Protein AF-A0A0K1ZUK3-F1 (afdb_monomer)

Nearest PDB structures (foldseek):
  7au7-assembly1_A  TM=9.381E-01  e=3.604E-14  Medicago truncatula
  7bax-assembly1_A  TM=9.437E-01  e=1.751E-12  Lotus japonicus
  5ls2-assembly1_A  TM=8.627E-01  e=2.096E-05  Lotus japonicus
  4ebz-assembly1_A  TM=8.036E-01  e=6.593E-05  Arabidopsis thaliana
  5jce-assembly1_A  TM=4.874E-01  e=1.415E-04  Oryza sativa Japonica Group

Foldseek 3Di:
DDLVVQCVQLVNPDSPDDDDPPDDIDDDDDWDDDPPATWDWDKDFDAFQDALCCCCCPVVVNQAHSVVQCVQDPPADRGGGDGRDIGIDIGGADADDPVCVVVVNGGDDDDDDDPPDDPVVVCVVVVHD

Radius of gyration: 16.6 Å; Cα contacts (8 Å, |Δi|>4): 175; chains: 1; bounding box: 41×36×40 Å

Structure (mmCIF, N/CA/C/O backbone):
data_AF-A0A0K1ZUK3-F1
#
_entry.id   AF-A0A0K1ZUK3-F1
#
loop_
_atom_site.group_PDB
_atom_site.id
_atom_site.type_symbol
_atom_site.label_atom_id
_atom_site.label_alt_id
_atom_site.label_comp_id
_atom_site.label_asym_id
_atom_site.label_entity_id
_atom_site.label_seq_id
_atom_site.pdbx_PDB_ins_code
_atom_site.Cartn_x
_atom_site.Cartn_y
_atom_site.Cartn_z
_atom_site.occupancy
_atom_site.B_iso_or_equiv
_atom_site.auth_seq_id
_atom_site.auth_comp_id
_atom_site.auth_asym_id
_atom_site.auth_atom_id
_atom_site.pdbx_PDB_model_num
ATOM 1 N N . ILE A 1 1 ? 9.061 0.724 8.390 1.00 86.25 1 ILE A N 1
ATOM 2 C CA . ILE A 1 1 ? 7.891 0.038 8.997 1.00 86.25 1 ILE A CA 1
ATOM 3 C 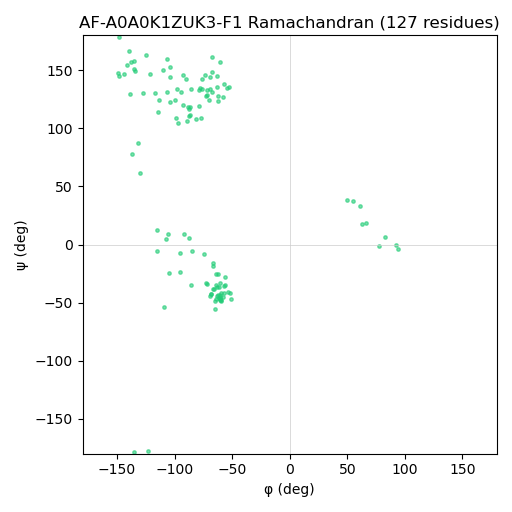C . ILE A 1 1 ? 8.443 -1.128 9.805 1.00 86.25 1 ILE A C 1
ATOM 5 O O . ILE A 1 1 ? 9.323 -1.797 9.281 1.00 86.25 1 ILE A O 1
ATOM 9 N N . SER A 1 2 ? 8.019 -1.334 11.056 1.00 92.06 2 SER A N 1
ATOM 10 C CA . SER A 1 2 ? 8.534 -2.436 11.892 1.00 92.06 2 SER A CA 1
ATOM 11 C C . SER A 1 2 ? 7.483 -3.528 12.129 1.00 92.06 2 SER A C 1
ATOM 13 O O . SER A 1 2 ? 6.296 -3.193 12.216 1.00 92.06 2 SER A O 1
ATOM 15 N N . PRO A 1 3 ? 7.882 -4.801 12.306 1.00 92.75 3 PRO A N 1
ATOM 16 C CA . PRO A 1 3 ? 6.969 -5.882 12.691 1.00 92.75 3 PRO A CA 1
ATOM 17 C C . PRO A 1 3 ? 6.125 -5.536 13.927 1.00 92.75 3 PRO A C 1
ATOM 19 O O . PRO A 1 3 ? 4.899 -5.620 13.871 1.00 92.75 3 PRO A O 1
ATOM 22 N N . LEU A 1 4 ? 6.742 -4.998 14.986 1.00 94.00 4 LEU A N 1
ATOM 23 C CA . LEU A 1 4 ? 6.038 -4.496 16.170 1.00 94.00 4 LEU A CA 1
ATOM 24 C C . LEU A 1 4 ? 4.938 -3.464 15.859 1.00 94.00 4 LEU A C 1
ATOM 26 O O . LEU A 1 4 ? 3.869 -3.498 16.471 1.00 94.00 4 LEU A O 1
ATOM 30 N N . SER A 1 5 ? 5.174 -2.533 14.927 1.00 94.81 5 SER A N 1
ATOM 31 C CA . SER A 1 5 ? 4.162 -1.534 14.544 1.00 94.81 5 SER A CA 1
ATOM 32 C C . SER A 1 5 ? 2.954 -2.165 13.848 1.00 94.81 5 SER A C 1
ATOM 34 O O . SER A 1 5 ? 1.822 -1.774 14.130 1.00 94.81 5 SER A O 1
ATOM 36 N N . ILE A 1 6 ? 3.185 -3.178 13.006 1.00 95.44 6 ILE A N 1
ATOM 37 C CA . ILE A 1 6 ? 2.131 -3.932 12.316 1.00 95.44 6 ILE A CA 1
ATOM 38 C C . ILE A 1 6 ? 1.348 -4.769 13.328 1.00 95.44 6 ILE A C 1
ATOM 40 O O . ILE A 1 6 ? 0.118 -4.757 13.308 1.00 95.44 6 ILE A O 1
ATOM 44 N N . ALA A 1 7 ? 2.043 -5.442 14.250 1.00 95.12 7 ALA A N 1
ATOM 45 C CA . ALA A 1 7 ? 1.414 -6.250 15.287 1.00 95.12 7 ALA A CA 1
ATOM 46 C C . ALA A 1 7 ? 0.483 -5.403 16.166 1.00 95.12 7 ALA A C 1
ATOM 48 O O . ALA A 1 7 ? -0.687 -5.741 16.330 1.00 95.12 7 ALA A O 1
ATOM 49 N N . ARG A 1 8 ? 0.957 -4.243 16.643 1.00 94.19 8 ARG A N 1
ATOM 50 C CA . ARG A 1 8 ? 0.138 -3.303 17.425 1.00 94.19 8 ARG A CA 1
ATOM 51 C C . ARG A 1 8 ? -1.079 -2.803 16.649 1.00 94.19 8 ARG A C 1
ATOM 53 O O . ARG A 1 8 ? -2.178 -2.816 17.190 1.00 94.19 8 ARG A O 1
ATOM 60 N N . ALA A 1 9 ? -0.892 -2.379 15.398 1.00 94.38 9 ALA A N 1
ATOM 61 C CA . ALA A 1 9 ? -1.988 -1.883 14.566 1.00 94.38 9 ALA A CA 1
ATOM 62 C C . ALA A 1 9 ? -3.025 -2.976 14.261 1.00 94.38 9 ALA A C 1
ATOM 64 O O . ALA A 1 9 ? -4.216 -2.693 14.219 1.00 94.38 9 ALA A O 1
ATOM 65 N N . SER A 1 10 ? -2.583 -4.224 14.102 1.00 94.62 10 SER A N 1
ATOM 66 C CA . SER A 1 10 ? -3.429 -5.376 13.763 1.00 94.62 10 SER A CA 1
ATOM 67 C C . SER A 1 10 ? -3.964 -6.129 14.988 1.00 94.62 10 SER A C 1
ATOM 69 O O . SER A 1 10 ? -4.525 -7.210 14.836 1.00 94.62 10 SER A O 1
ATOM 71 N N . ASN A 1 11 ? -3.777 -5.594 16.201 1.00 92.56 11 ASN A N 1
ATOM 72 C CA . ASN A 1 11 ? -4.156 -6.237 17.466 1.00 92.56 11 ASN A CA 1
ATOM 73 C C . ASN A 1 11 ? -3.561 -7.656 17.656 1.00 92.56 11 ASN A C 1
ATOM 75 O O . ASN A 1 11 ? -4.202 -8.562 18.190 1.00 92.56 11 ASN A O 1
ATOM 79 N N . ILE A 1 12 ? -2.318 -7.855 17.214 1.00 94.75 12 ILE A N 1
ATOM 80 C CA . ILE A 1 12 ? -1.545 -9.091 17.381 1.00 94.75 12 ILE A CA 1
ATOM 81 C C . ILE A 1 12 ? -0.673 -8.961 18.636 1.00 94.75 12 ILE A C 1
ATOM 83 O O . ILE A 1 12 ? 0.038 -7.974 18.817 1.00 94.75 12 ILE A O 1
ATOM 87 N N . LYS A 1 13 ? -0.714 -9.979 19.507 1.00 90.81 13 LYS A N 1
ATOM 88 C CA . LYS A 1 13 ? -0.098 -9.941 20.848 1.00 90.81 13 LYS A CA 1
ATOM 89 C C . LYS A 1 13 ? 1.428 -9.795 20.840 1.00 90.81 13 LYS A C 1
ATOM 91 O O . LYS A 1 13 ? 1.975 -9.152 21.728 1.00 90.81 13 LYS A O 1
ATOM 96 N N . SER A 1 14 ? 2.100 -10.424 19.880 1.00 90.69 14 SER A N 1
ATOM 97 C CA . SER A 1 14 ? 3.562 -10.434 19.754 1.00 90.69 14 SER A CA 1
ATOM 98 C C . SER A 1 14 ? 3.965 -10.396 18.283 1.00 90.69 14 SER A C 1
ATOM 100 O O . SER A 1 14 ? 3.281 -10.992 17.450 1.00 90.69 14 SER A O 1
ATOM 102 N N . GLU A 1 15 ? 5.088 -9.754 17.964 1.00 88.50 15 GLU A N 1
ATOM 103 C CA . GLU A 1 15 ? 5.664 -9.754 16.611 1.00 88.50 15 GLU A CA 1
ATOM 104 C C . GLU A 1 15 ? 6.173 -11.134 16.160 1.00 88.50 15 GLU A C 1
ATOM 106 O O . GLU A 1 15 ? 6.328 -11.368 14.966 1.00 88.50 15 GLU A O 1
ATOM 111 N N . GLU A 1 16 ? 6.349 -12.069 17.097 1.00 90.19 16 GLU A N 1
ATOM 112 C CA . GLU A 1 16 ? 6.707 -13.469 16.827 1.00 90.19 16 GLU A CA 1
ATOM 113 C C . GLU A 1 16 ? 5.488 -14.352 16.516 1.00 90.19 16 GLU A C 1
ATOM 115 O O . GLU A 1 16 ? 5.623 -15.536 16.193 1.00 90.19 16 GLU A O 1
ATOM 120 N N . THR A 1 17 ? 4.273 -13.805 16.636 1.00 92.81 17 THR A N 1
ATOM 121 C CA . THR A 1 17 ? 3.049 -14.560 16.355 1.00 92.81 17 THR A CA 1
ATOM 122 C C . THR A 1 17 ? 3.046 -14.982 14.891 1.00 92.81 17 THR A C 1
ATOM 124 O O . THR A 1 17 ? 3.104 -14.144 13.991 1.00 92.81 17 THR A O 1
ATOM 127 N N . LYS A 1 18 ? 2.931 -16.289 14.643 1.00 92.75 18 LYS A N 1
ATOM 128 C CA . LYS A 1 18 ? 2.832 -16.816 13.282 1.00 92.75 18 LYS A CA 1
ATOM 129 C C . LYS A 1 18 ? 1.574 -16.289 12.604 1.00 92.75 18 LYS A C 1
ATOM 131 O O . LYS A 1 18 ? 0.471 -16.403 13.136 1.00 92.75 18 LYS A O 1
ATOM 136 N N . LEU A 1 19 ? 1.772 -15.730 11.418 1.00 93.69 19 LEU A N 1
ATOM 137 C CA . LEU A 1 19 ? 0.705 -15.186 10.599 1.00 93.69 19 LEU A CA 1
ATOM 138 C C . LEU A 1 19 ? -0.083 -16.312 9.917 1.00 93.69 19 LEU A C 1
ATOM 140 O O . LEU A 1 19 ? 0.500 -17.309 9.488 1.00 93.69 19 LEU A O 1
ATOM 144 N N . ILE A 1 20 ? -1.400 -16.144 9.809 1.00 94.00 20 ILE A N 1
ATOM 145 C CA . ILE A 1 20 ? -2.291 -17.087 9.124 1.00 94.00 20 ILE A CA 1
ATOM 146 C C . ILE A 1 20 ? -2.560 -16.565 7.703 1.00 94.00 20 ILE A C 1
ATOM 148 O O . ILE A 1 20 ? -2.869 -15.379 7.556 1.00 94.00 20 ILE A O 1
ATOM 152 N N . PRO A 1 21 ? -2.472 -17.403 6.652 1.00 92.25 21 PRO A N 1
ATOM 153 C CA . PRO A 1 21 ? -2.812 -16.987 5.293 1.00 92.25 21 PRO A CA 1
ATOM 154 C C . PRO A 1 21 ? -4.214 -16.368 5.202 1.00 92.25 21 PRO A C 1
ATOM 156 O O . PRO A 1 21 ? -5.168 -16.888 5.777 1.00 92.25 21 PRO A O 1
ATOM 159 N N . GLY A 1 22 ? -4.332 -15.253 4.478 1.00 87.75 22 GLY A N 1
ATOM 160 C 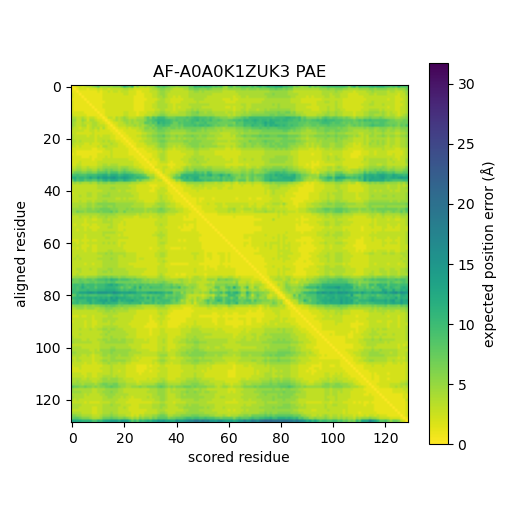CA . GLY A 1 22 ? -5.598 -14.535 4.285 1.00 87.75 22 GLY A CA 1
ATOM 161 C C . GLY A 1 22 ? -6.052 -13.672 5.468 1.00 87.75 22 GLY A C 1
ATOM 162 O O . GLY A 1 22 ? -7.078 -12.999 5.362 1.00 87.75 22 GLY A O 1
ATOM 163 N N . GLN A 1 23 ? -5.316 -13.646 6.586 1.00 90.81 23 GLN A N 1
ATOM 164 C CA . GLN A 1 23 ? -5.623 -12.706 7.662 1.00 90.81 23 GLN A CA 1
ATOM 165 C C . GLN A 1 23 ? -5.301 -11.267 7.237 1.00 90.81 23 GLN A C 1
ATOM 167 O O . GLN A 1 23 ? -4.301 -11.005 6.568 1.00 90.81 23 GLN A O 1
ATOM 172 N N . VAL A 1 24 ? -6.118 -10.315 7.680 1.00 90.06 24 VAL A N 1
ATOM 173 C CA . VAL A 1 24 ? -5.878 -8.894 7.410 1.00 90.06 24 VAL A CA 1
ATOM 174 C C . VAL A 1 24 ? -4.806 -8.352 8.344 1.00 90.06 24 VAL A C 1
ATOM 176 O O . VAL A 1 24 ? -4.886 -8.534 9.557 1.00 90.06 24 VAL A O 1
ATOM 179 N N . LEU A 1 25 ? -3.848 -7.625 7.772 1.00 94.12 25 LEU A N 1
ATOM 180 C CA . LEU A 1 25 ? -2.841 -6.876 8.511 1.00 94.12 25 LEU A CA 1
ATOM 181 C C . LEU A 1 25 ? -2.988 -5.385 8.236 1.00 94.12 25 LEU A C 1
ATOM 183 O O . LEU A 1 25 ? -3.042 -4.945 7.089 1.00 94.12 25 LEU A O 1
ATOM 187 N N . LEU A 1 26 ? -3.023 -4.599 9.306 1.00 95.19 26 LEU A N 1
ATOM 188 C CA . LEU A 1 26 ? -2.948 -3.151 9.235 1.00 95.19 26 LEU A CA 1
ATOM 189 C C . LEU A 1 26 ? -1.478 -2.741 9.258 1.00 95.19 26 LEU A C 1
ATOM 191 O O . LEU A 1 26 ? -0.788 -2.879 10.267 1.00 95.19 26 LEU A O 1
ATOM 195 N N . VAL A 1 27 ? -1.005 -2.232 8.123 1.00 95.56 27 VAL A N 1
ATOM 196 C CA . VAL A 1 27 ? 0.361 -1.736 7.962 1.00 95.56 27 VAL A CA 1
ATOM 197 C C . VAL A 1 27 ? 0.354 -0.216 8.149 1.00 95.56 27 VAL A C 1
ATOM 199 O O . VAL A 1 27 ? -0.105 0.504 7.261 1.00 95.56 27 VAL A O 1
ATOM 202 N N . PRO A 1 28 ? 0.824 0.309 9.296 1.00 95.56 28 PRO A N 1
ATOM 203 C CA . PRO A 1 28 ? 0.800 1.743 9.543 1.00 95.56 28 PRO A CA 1
ATOM 204 C C . PRO A 1 28 ? 1.834 2.459 8.671 1.00 95.56 28 PRO A C 1
ATOM 206 O O . PRO A 1 28 ? 3.019 2.116 8.667 1.00 95.56 28 PRO A O 1
ATOM 209 N N . VAL A 1 29 ? 1.381 3.494 7.965 1.00 95.06 29 VAL A N 1
ATOM 210 C CA . VAL A 1 29 ? 2.212 4.332 7.096 1.00 95.06 29 VAL A CA 1
ATOM 211 C C . VAL A 1 29 ? 1.910 5.811 7.310 1.00 95.06 29 VAL A C 1
ATOM 213 O O . VAL A 1 29 ? 0.788 6.192 7.647 1.00 95.06 29 VAL A O 1
ATOM 216 N N . THR A 1 30 ? 2.910 6.660 7.084 1.00 94.19 30 THR A N 1
ATOM 217 C CA . THR A 1 30 ? 2.737 8.117 7.101 1.00 94.19 30 THR A CA 1
ATOM 218 C C . THR A 1 30 ? 2.360 8.587 5.704 1.00 94.19 30 THR A C 1
ATOM 220 O O . THR A 1 30 ? 3.205 8.615 4.813 1.00 94.19 30 THR A O 1
ATOM 223 N N . CYS A 1 31 ? 1.091 8.949 5.511 1.00 95.75 31 CYS A N 1
ATOM 224 C CA . CYS A 1 31 ? 0.589 9.412 4.220 1.00 95.75 31 CYS A CA 1
ATOM 225 C C . CYS A 1 31 ? 1.144 10.795 3.854 1.00 95.75 31 CYS A C 1
ATOM 227 O O . CYS A 1 31 ? 0.972 11.755 4.606 1.00 95.75 31 CYS A O 1
ATOM 229 N N . GLY A 1 32 ? 1.775 10.905 2.683 1.00 94.12 32 GLY A N 1
ATOM 230 C CA . GLY A 1 32 ? 2.144 12.187 2.095 1.00 94.12 32 GLY A CA 1
ATOM 231 C C . GLY A 1 32 ? 0.937 12.797 1.390 1.00 94.12 32 GLY A C 1
ATOM 232 O O . GLY A 1 32 ? 0.531 12.312 0.335 1.00 94.12 32 GLY A O 1
ATOM 233 N N . CYS A 1 33 ? 0.363 13.852 1.969 1.00 92.38 33 CYS A N 1
ATOM 234 C CA . CYS A 1 33 ? -0.808 14.535 1.420 1.00 92.38 33 CYS A CA 1
ATOM 235 C C . CYS A 1 33 ? -0.459 15.954 0.994 1.00 92.38 33 CYS A C 1
ATOM 237 O O . CYS A 1 33 ? -0.175 16.821 1.820 1.00 92.38 33 CYS A O 1
ATOM 239 N N . THR A 1 34 ? -0.535 16.201 -0.306 1.00 89.19 34 THR A N 1
ATOM 240 C CA . THR A 1 34 ? -0.444 17.539 -0.894 1.00 89.19 34 THR A CA 1
ATOM 241 C C . THR A 1 34 ? -1.698 17.821 -1.717 1.00 89.19 34 THR A C 1
ATOM 243 O O . THR A 1 34 ? -2.612 17.000 -1.785 1.00 89.19 34 THR A O 1
ATOM 246 N N . ARG A 1 35 ? -1.770 18.991 -2.367 1.00 83.56 35 ARG A N 1
ATOM 247 C CA . ARG A 1 35 ? -2.910 19.330 -3.237 1.00 83.56 35 ARG A CA 1
ATOM 248 C C . ARG A 1 35 ? -3.146 18.306 -4.351 1.00 83.56 35 ARG A C 1
ATOM 250 O O . ARG A 1 35 ? -4.298 18.070 -4.694 1.00 83.56 35 ARG A O 1
ATOM 257 N N . ASN A 1 36 ? -2.082 17.707 -4.889 1.00 83.06 36 ASN A N 1
ATOM 258 C CA . ASN A 1 36 ? -2.153 16.925 -6.127 1.00 83.06 36 ASN A CA 1
ATOM 259 C C . ASN A 1 36 ? -1.848 15.434 -5.931 1.00 83.06 36 ASN A C 1
ATOM 261 O O . ASN A 1 36 ? -1.959 14.664 -6.881 1.00 83.06 36 ASN A O 1
ATOM 265 N N . HIS A 1 37 ? -1.444 15.008 -4.732 1.00 86.31 37 HIS A N 1
ATOM 266 C CA . HIS A 1 37 ? -1.160 13.603 -4.458 1.00 86.31 37 HIS A CA 1
ATOM 267 C C . HIS A 1 37 ? -1.466 13.227 -3.008 1.00 86.31 37 HIS A C 1
ATOM 269 O O . HIS A 1 37 ? -1.244 14.016 -2.092 1.00 86.31 37 HIS A O 1
ATOM 275 N N . ASN A 1 38 ? -1.943 11.996 -2.821 1.00 94.50 38 ASN A N 1
ATOM 276 C CA . ASN A 1 38 ? -2.080 11.351 -1.518 1.00 94.50 38 ASN A CA 1
ATOM 277 C C . ASN A 1 38 ? -1.486 9.944 -1.628 1.00 94.50 38 ASN A C 1
ATOM 279 O O . ASN A 1 38 ? -2.163 8.999 -2.039 1.00 94.50 38 ASN A O 1
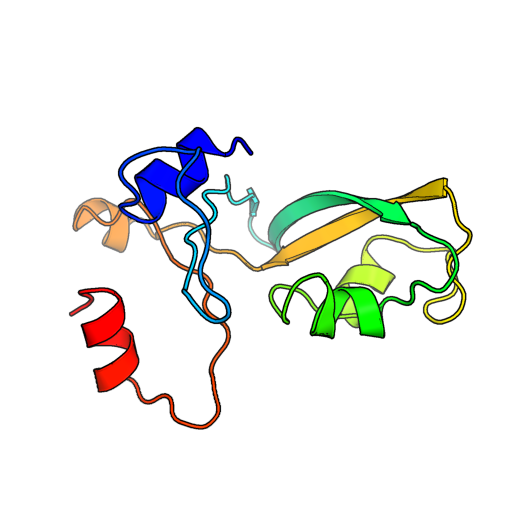ATOM 283 N N . LEU A 1 39 ? -0.180 9.848 -1.390 1.00 95.94 39 LEU A N 1
ATOM 284 C CA . LEU A 1 39 ? 0.610 8.647 -1.653 1.00 95.94 39 LEU A CA 1
ATOM 285 C C . LEU A 1 39 ? 1.644 8.438 -0.544 1.00 95.94 39 LEU A C 1
ATOM 287 O O . LEU A 1 39 ? 2.093 9.391 0.095 1.00 95.94 39 LEU A O 1
ATOM 291 N N . VAL A 1 40 ? 2.054 7.189 -0.355 1.00 95.81 40 VAL A N 1
ATOM 292 C CA . VAL A 1 40 ? 3.273 6.830 0.376 1.00 95.81 40 VAL A CA 1
ATOM 293 C C . VAL A 1 40 ? 4.250 6.218 -0.605 1.00 95.81 40 VAL A C 1
ATOM 295 O O . VAL A 1 40 ? 3.921 5.238 -1.264 1.00 95.81 40 VAL A O 1
ATOM 298 N N . ASN A 1 41 ? 5.453 6.774 -0.677 1.00 95.62 41 ASN A N 1
ATOM 299 C CA . ASN A 1 41 ? 6.512 6.230 -1.514 1.00 95.62 41 ASN A CA 1
ATOM 300 C C . ASN A 1 41 ? 7.296 5.184 -0.719 1.00 95.62 41 ASN A C 1
ATOM 302 O O . ASN A 1 41 ? 7.892 5.502 0.310 1.00 95.62 41 ASN A O 1
ATOM 306 N N . ILE A 1 42 ? 7.286 3.945 -1.202 1.00 95.00 42 ILE A N 1
ATOM 307 C CA . ILE A 1 42 ? 8.058 2.830 -0.653 1.00 95.00 42 ILE A CA 1
ATOM 308 C C . ILE A 1 42 ? 9.208 2.532 -1.613 1.00 95.00 42 ILE A C 1
ATOM 310 O O . ILE A 1 42 ? 8.984 2.423 -2.813 1.00 95.00 42 ILE A O 1
ATOM 314 N N . SER A 1 43 ? 10.431 2.411 -1.099 1.00 95.12 43 SER A N 1
ATOM 315 C CA . SER A 1 43 ? 11.565 1.946 -1.905 1.00 95.12 43 SER A CA 1
ATOM 316 C C . SER A 1 43 ? 11.493 0.431 -2.056 1.00 95.12 43 SER A C 1
ATOM 318 O O . SER A 1 43 ? 11.254 -0.268 -1.068 1.00 95.12 43 SER A O 1
ATOM 320 N N . TYR A 1 44 ? 11.709 -0.066 -3.268 1.00 95.62 44 TYR A N 1
ATOM 321 C CA . TYR A 1 44 ? 11.731 -1.491 -3.573 1.00 95.62 44 TYR A CA 1
ATOM 322 C C . TYR A 1 44 ? 12.870 -1.799 -4.537 1.00 95.62 44 TYR A C 1
ATOM 324 O O . TYR A 1 44 ? 12.970 -1.156 -5.579 1.00 95.62 44 TYR A O 1
ATOM 332 N N . ASP A 1 45 ? 13.691 -2.791 -4.211 1.00 95.00 45 ASP A N 1
ATOM 333 C CA . ASP A 1 45 ? 14.740 -3.267 -5.109 1.00 95.00 45 ASP A CA 1
ATOM 334 C C . ASP A 1 45 ? 14.160 -4.340 -6.026 1.00 95.00 45 ASP A C 1
ATOM 336 O O . ASP A 1 45 ? 13.720 -5.396 -5.559 1.00 95.00 45 ASP A O 1
ATOM 340 N N . ILE A 1 46 ? 14.145 -4.051 -7.329 1.00 93.12 46 ILE A N 1
ATOM 341 C CA . ILE A 1 46 ? 13.624 -4.958 -8.348 1.00 93.12 46 ILE A CA 1
ATOM 342 C C . ILE A 1 46 ? 14.351 -6.301 -8.282 1.00 93.12 46 ILE A C 1
ATOM 344 O O . ILE A 1 46 ? 15.579 -6.370 -8.202 1.00 93.12 46 ILE A O 1
ATOM 348 N N . LYS A 1 47 ? 13.590 -7.384 -8.407 1.00 92.31 47 LYS A N 1
ATOM 349 C CA . LYS A 1 47 ? 14.103 -8.739 -8.580 1.00 92.31 47 LYS A CA 1
ATOM 350 C C . LYS A 1 47 ? 13.958 -9.177 -10.030 1.00 92.31 47 LYS A C 1
ATOM 352 O O . LYS A 1 47 ? 13.074 -8.735 -10.763 1.00 92.31 47 LYS A O 1
ATOM 357 N N . PHE A 1 48 ? 14.834 -10.083 -10.451 1.00 89.81 48 PHE A N 1
ATOM 358 C CA . PHE A 1 48 ? 14.745 -10.662 -11.785 1.00 89.81 48 PHE A CA 1
ATOM 359 C C . PHE A 1 48 ? 13.378 -11.334 -11.992 1.00 89.81 48 PHE A C 1
ATOM 361 O O . PHE A 1 48 ? 12.973 -12.177 -11.193 1.00 89.81 48 PHE A O 1
ATOM 368 N N . GLY A 1 49 ? 12.683 -10.959 -13.069 1.00 88.06 49 GLY A N 1
ATOM 369 C CA . GLY A 1 49 ? 11.338 -11.447 -13.386 1.00 88.06 49 GLY A CA 1
ATOM 370 C C . GLY A 1 49 ? 10.191 -10.563 -12.885 1.00 88.06 49 GLY A C 1
ATOM 371 O O . GLY A 1 49 ? 9.038 -10.847 -13.208 1.00 88.06 49 GLY A O 1
ATOM 372 N N . ASP A 1 50 ? 10.474 -9.482 -12.153 1.00 94.44 50 ASP A N 1
ATOM 373 C CA . ASP A 1 50 ? 9.442 -8.513 -11.795 1.00 94.44 50 ASP A CA 1
ATOM 374 C C . ASP A 1 50 ? 8.927 -7.743 -13.021 1.00 94.44 50 ASP A C 1
ATOM 376 O O . ASP A 1 50 ? 9.649 -7.413 -13.966 1.00 94.44 50 ASP A O 1
ATOM 380 N N . SER A 1 51 ? 7.649 -7.383 -12.948 1.00 95.75 51 SER A N 1
ATOM 381 C CA . SER A 1 51 ? 6.991 -6.420 -13.829 1.00 95.75 51 SER A CA 1
ATOM 382 C C . SER A 1 51 ? 6.126 -5.486 -12.989 1.00 95.75 51 SER A C 1
ATOM 384 O O . SER A 1 51 ? 5.692 -5.855 -11.894 1.00 95.75 51 SER A O 1
ATOM 386 N N . TYR A 1 52 ? 5.798 -4.295 -13.492 1.00 96.44 52 TYR A N 1
ATOM 387 C CA . TYR A 1 52 ? 4.894 -3.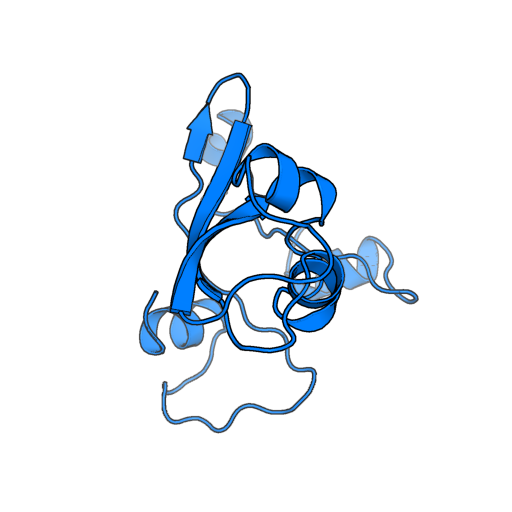397 -12.763 1.00 96.44 52 TYR A CA 1
ATOM 388 C C . TYR A 1 52 ? 3.483 -3.962 -12.604 1.00 96.44 52 TYR A C 1
ATOM 390 O O . TYR A 1 52 ? 2.779 -3.594 -11.663 1.00 96.44 52 TYR A O 1
ATOM 398 N N . PHE A 1 53 ? 3.056 -4.860 -13.495 1.00 96.62 53 PHE A N 1
ATOM 399 C CA . PHE A 1 53 ? 1.812 -5.606 -13.318 1.00 96.62 53 PHE A CA 1
ATOM 400 C C . PHE A 1 53 ? 1.898 -6.524 -12.101 1.00 96.62 53 PHE A C 1
ATOM 402 O O . PHE A 1 53 ? 1.120 -6.367 -11.166 1.00 96.62 53 PHE A O 1
ATOM 409 N N . TYR A 1 54 ? 2.907 -7.397 -12.067 1.00 96.12 54 TYR A N 1
ATOM 410 C CA . TYR A 1 54 ? 3.121 -8.322 -10.957 1.00 96.12 54 TYR A CA 1
ATOM 411 C C . TYR A 1 54 ? 3.296 -7.601 -9.614 1.00 96.12 54 TYR A C 1
ATOM 413 O O . TYR A 1 54 ? 2.673 -7.979 -8.618 1.00 96.12 54 TYR A O 1
ATOM 421 N N . LEU A 1 55 ? 4.100 -6.534 -9.584 1.00 96.81 55 LEU A N 1
ATOM 422 C CA . LEU A 1 55 ? 4.300 -5.751 -8.369 1.00 96.81 55 LEU A CA 1
ATOM 423 C C . LEU A 1 55 ? 2.981 -5.144 -7.882 1.00 96.81 55 LEU A C 1
ATOM 425 O O . LEU A 1 55 ? 2.653 -5.272 -6.705 1.00 96.81 55 LEU A O 1
ATOM 429 N N . ALA A 1 56 ? 2.195 -4.538 -8.773 1.00 97.81 56 ALA A N 1
ATOM 430 C CA . ALA A 1 56 ? 0.930 -3.923 -8.394 1.00 97.81 56 ALA A CA 1
ATOM 431 C C . ALA A 1 56 ? -0.106 -4.939 -7.897 1.00 97.81 56 ALA A C 1
ATOM 433 O O . ALA A 1 56 ? -0.714 -4.713 -6.854 1.00 97.81 56 ALA A O 1
ATOM 434 N N . THR A 1 57 ? -0.316 -6.039 -8.623 1.00 97.19 57 THR A N 1
ATOM 435 C CA . THR A 1 57 ? -1.428 -6.961 -8.348 1.00 97.19 57 THR A CA 1
ATOM 436 C C . THR A 1 57 ? -1.097 -7.999 -7.289 1.00 97.19 57 THR A C 1
ATOM 438 O O . THR A 1 57 ? -1.977 -8.381 -6.523 1.00 97.19 57 THR A O 1
ATOM 441 N N . THR A 1 58 ? 0.154 -8.463 -7.251 1.00 95.38 58 THR A N 1
ATOM 442 C CA . THR A 1 58 ? 0.562 -9.609 -6.433 1.00 95.38 58 THR A CA 1
ATOM 443 C C . THR A 1 58 ? 1.420 -9.173 -5.256 1.00 95.38 58 THR A C 1
ATOM 445 O O . THR A 1 58 ? 1.081 -9.486 -4.122 1.00 95.38 58 THR A O 1
ATOM 448 N N . ALA A 1 59 ? 2.505 -8.428 -5.489 1.00 95.56 59 ALA A N 1
ATOM 449 C CA . ALA A 1 59 ? 3.419 -8.057 -4.401 1.00 95.56 59 ALA A CA 1
ATOM 450 C C . ALA A 1 59 ? 2.823 -7.005 -3.449 1.00 95.56 59 ALA A C 1
ATOM 452 O O . ALA A 1 59 ? 3.095 -7.032 -2.251 1.00 95.56 59 ALA A O 1
ATOM 453 N N . TYR A 1 60 ? 2.015 -6.087 -3.985 1.00 96.25 60 TYR A N 1
ATOM 454 C CA . TYR A 1 60 ? 1.355 -5.016 -3.233 1.00 96.25 60 TYR A CA 1
ATOM 455 C C . TYR A 1 60 ? -0.174 -5.139 -3.218 1.00 96.25 60 TYR A C 1
ATOM 457 O O . TYR A 1 60 ? -0.852 -4.196 -2.815 1.00 96.25 60 TYR A O 1
ATOM 465 N N . GLU A 1 61 ? -0.716 -6.283 -3.644 1.00 95.81 61 GLU A N 1
ATOM 466 C CA . GLU A 1 61 ? -2.130 -6.657 -3.486 1.00 95.81 61 GLU A CA 1
ATOM 467 C C . GLU A 1 61 ? -3.140 -5.575 -3.928 1.00 95.81 61 GLU A C 1
ATOM 469 O O . GLU A 1 61 ? -4.182 -5.383 -3.309 1.00 95.81 61 GLU A O 1
ATOM 474 N N . ASN A 1 62 ? -2.850 -4.856 -5.018 1.00 97.25 62 ASN A N 1
ATOM 475 C CA . ASN A 1 62 ? -3.645 -3.746 -5.568 1.00 97.25 62 ASN A CA 1
ATOM 476 C C . ASN A 1 62 ? -3.730 -2.480 -4.687 1.00 97.25 62 ASN A C 1
ATOM 478 O O . ASN A 1 62 ? -4.583 -1.620 -4.909 1.00 97.25 62 ASN A O 1
ATOM 482 N N . LEU A 1 63 ? -2.823 -2.302 -3.721 1.00 97.12 63 LEU A N 1
ATOM 483 C CA . LEU A 1 63 ? -2.654 -1.040 -2.977 1.00 97.12 63 LEU A CA 1
ATOM 484 C C . LEU A 1 63 ? -1.960 0.061 -3.806 1.00 97.12 63 LEU A C 1
ATOM 486 O O . LEU A 1 63 ? -1.886 1.221 -3.389 1.00 97.12 63 LEU A O 1
ATOM 490 N N . THR A 1 64 ? -1.464 -0.306 -4.986 1.00 97.38 64 THR A N 1
ATOM 491 C CA . THR A 1 64 ? -0.949 0.570 -6.043 1.00 97.38 64 THR A CA 1
ATOM 492 C C . THR A 1 64 ? -1.492 0.108 -7.399 1.00 97.38 64 THR A C 1
ATOM 494 O O . THR A 1 64 ? -2.263 -0.847 -7.473 1.00 97.38 64 THR A O 1
ATOM 497 N N . ASN A 1 65 ? -1.105 0.767 -8.490 1.00 96.81 65 ASN A N 1
ATOM 498 C CA . ASN A 1 65 ? -1.378 0.279 -9.838 1.00 96.81 65 ASN A CA 1
ATOM 499 C C . ASN A 1 65 ? -0.163 0.453 -10.758 1.00 96.81 65 ASN A C 1
ATOM 501 O O . ASN A 1 65 ? 0.703 1.299 -10.523 1.00 96.81 65 ASN A O 1
ATOM 505 N N . SER A 1 66 ? -0.112 -0.349 -11.823 1.00 96.19 66 SER A N 1
ATOM 506 C CA . SER A 1 66 ? 1.024 -0.383 -12.753 1.00 96.19 66 SER A CA 1
ATOM 507 C C . SER A 1 66 ? 1.250 0.954 -13.445 1.00 96.19 66 SER A C 1
ATOM 509 O O . SER A 1 66 ? 2.387 1.387 -13.579 1.00 96.19 66 SER A O 1
ATOM 511 N N . LYS A 1 67 ? 0.171 1.671 -13.782 1.00 95.56 67 LYS A N 1
ATOM 512 C CA . LYS A 1 67 ? 0.268 2.999 -14.391 1.00 95.56 67 LYS A CA 1
ATOM 513 C C . LYS A 1 67 ? 1.012 3.982 -13.485 1.00 95.56 67 LYS A C 1
ATOM 515 O O . LYS A 1 67 ? 1.855 4.739 -13.949 1.00 95.56 67 LYS A O 1
ATOM 520 N N . LYS A 1 68 ? 0.738 3.949 -12.179 1.00 95.62 68 LYS A N 1
ATOM 521 C CA . LYS A 1 68 ? 1.385 4.830 -11.208 1.00 95.62 68 LYS A CA 1
ATOM 522 C C . LYS A 1 68 ? 2.838 4.441 -10.945 1.00 95.62 68 LYS A C 1
ATOM 524 O O . LYS A 1 68 ? 3.654 5.331 -10.713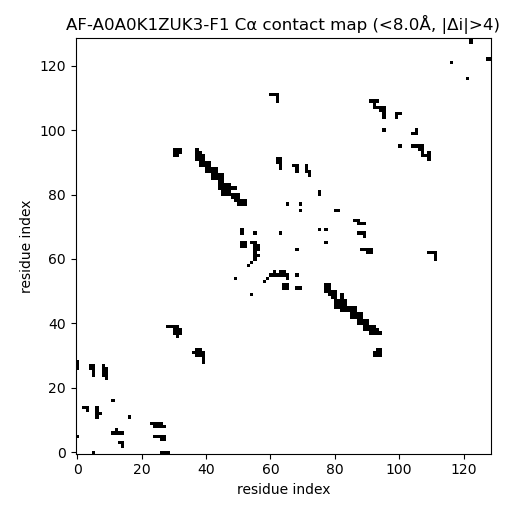 1.00 95.62 68 LYS A O 1
ATOM 529 N N . LEU A 1 69 ? 3.153 3.147 -11.005 1.00 96.56 69 LEU A N 1
ATOM 530 C CA . LEU A 1 69 ? 4.532 2.660 -10.996 1.00 96.56 69 LEU A CA 1
ATOM 531 C C . LEU A 1 69 ? 5.315 3.185 -12.207 1.00 96.56 69 LEU A C 1
ATOM 533 O O . LEU A 1 69 ? 6.403 3.715 -12.014 1.00 96.56 69 LEU A O 1
ATOM 537 N N . GLU A 1 70 ? 4.748 3.123 -13.414 1.00 95.94 70 GLU A N 1
ATOM 538 C CA . GLU A 1 70 ? 5.367 3.685 -14.626 1.00 95.94 70 GLU A CA 1
ATOM 539 C C . GLU A 1 70 ? 5.594 5.196 -14.506 1.00 95.94 70 GLU A C 1
ATOM 541 O O . GLU A 1 70 ? 6.691 5.684 -14.768 1.00 95.94 70 GLU A O 1
ATOM 546 N N . ASP A 1 71 ? 4.575 5.940 -14.060 1.00 95.00 71 ASP A N 1
ATOM 547 C CA . ASP A 1 71 ? 4.641 7.400 -13.953 1.00 95.00 71 ASP A CA 1
ATOM 548 C C . ASP A 1 71 ? 5.747 7.881 -12.991 1.00 95.00 71 ASP A C 1
ATOM 550 O O . ASP A 1 71 ? 6.304 8.961 -13.187 1.00 95.00 71 ASP A O 1
ATOM 554 N N . LEU A 1 72 ? 6.033 7.123 -11.923 1.00 95.00 72 LEU A N 1
ATOM 555 C CA . LEU A 1 72 ? 7.042 7.489 -10.917 1.00 95.00 72 LEU A CA 1
ATOM 556 C C . LEU A 1 72 ? 8.419 6.870 -11.154 1.00 95.00 72 LEU A C 1
ATOM 558 O O . LEU A 1 72 ? 9.363 7.246 -10.462 1.00 95.00 72 LEU A O 1
ATOM 562 N N . ASN A 1 73 ? 8.548 5.964 -12.120 1.00 95.38 73 ASN A N 1
ATOM 563 C CA . ASN A 1 73 ? 9.812 5.320 -12.463 1.00 95.38 73 ASN A CA 1
ATOM 564 C C . ASN A 1 73 ? 10.057 5.403 -13.980 1.00 95.38 73 ASN A C 1
ATOM 566 O O . ASN A 1 73 ? 10.124 4.377 -14.664 1.00 95.38 73 ASN A O 1
ATOM 570 N N . PRO A 1 74 ? 10.163 6.625 -14.535 1.00 93.69 74 PRO A N 1
ATOM 571 C CA . PRO A 1 74 ? 10.367 6.803 -15.963 1.00 93.69 74 PRO A CA 1
ATOM 572 C C . PRO A 1 74 ? 11.708 6.205 -16.407 1.00 93.69 74 PRO A C 1
ATOM 574 O O . PRO A 1 74 ? 12.707 6.281 -15.696 1.00 93.69 74 PRO A O 1
ATOM 577 N N . GLY A 1 75 ? 11.737 5.653 -17.621 1.00 89.00 75 GLY A N 1
ATOM 578 C CA . GLY A 1 75 ? 12.955 5.099 -18.226 1.00 89.00 75 GLY A CA 1
ATOM 579 C C . GLY A 1 75 ? 13.175 3.604 -17.989 1.00 89.00 75 GLY A C 1
ATOM 580 O O . GLY A 1 75 ? 14.137 3.053 -18.517 1.00 89.00 75 GLY A O 1
ATOM 581 N N . LEU A 1 76 ? 12.279 2.933 -17.263 1.00 88.44 76 LEU A N 1
ATOM 582 C CA . LEU A 1 76 ? 12.276 1.478 -17.113 1.00 88.44 76 LEU A CA 1
ATOM 583 C C . LEU A 1 76 ? 11.171 0.841 -17.966 1.00 88.44 76 LEU A C 1
ATOM 585 O O . LEU A 1 76 ? 10.083 1.395 -18.121 1.00 88.44 76 LEU A O 1
ATOM 589 N N . SER A 1 77 ? 11.453 -0.340 -18.521 1.00 86.62 77 SER A N 1
ATOM 590 C CA . SER A 1 77 ? 10.444 -1.123 -19.240 1.00 86.62 77 SER A CA 1
ATOM 591 C C . SER A 1 77 ? 9.444 -1.725 -18.247 1.00 86.62 77 SER A C 1
ATOM 593 O O . SER A 1 77 ? 9.871 -2.431 -17.334 1.00 86.62 77 SER A O 1
ATOM 595 N N . PRO A 1 78 ? 8.123 -1.542 -18.428 1.00 82.19 78 PRO A N 1
ATOM 596 C CA . PRO A 1 78 ? 7.124 -2.015 -17.468 1.00 82.19 78 PRO A CA 1
ATOM 597 C C . PRO A 1 78 ? 7.021 -3.547 -17.366 1.00 82.19 78 PRO A C 1
ATOM 599 O O . PRO A 1 78 ? 6.480 -4.063 -16.384 1.00 82.19 78 PRO A O 1
ATOM 602 N N . PHE A 1 79 ? 7.530 -4.273 -18.367 1.00 85.56 79 PHE A N 1
ATOM 603 C CA . PHE A 1 79 ? 7.397 -5.731 -18.490 1.00 85.56 79 PHE A CA 1
ATOM 604 C C . PHE A 1 79 ? 8.671 -6.511 -18.155 1.00 85.56 79 PHE A C 1
ATOM 606 O O . PHE A 1 79 ? 8.590 -7.690 -17.832 1.00 85.56 79 PHE A O 1
ATOM 613 N N . LEU A 1 80 ? 9.835 -5.872 -18.276 1.00 80.31 80 LEU A N 1
ATOM 614 C CA . LEU A 1 80 ? 11.153 -6.492 -18.122 1.00 80.31 80 LEU A CA 1
ATOM 615 C C . LEU A 1 80 ? 12.019 -5.547 -17.301 1.00 80.31 80 LEU A C 1
ATOM 617 O O . LEU A 1 80 ? 12.825 -4.783 -17.838 1.00 80.31 80 LEU A O 1
ATOM 621 N N . LEU A 1 81 ? 11.781 -5.555 -15.992 1.00 83.69 81 LEU A N 1
ATOM 622 C CA . LEU A 1 81 ? 12.512 -4.699 -15.077 1.00 83.69 81 LEU A CA 1
ATOM 623 C C . LEU A 1 81 ? 13.923 -5.271 -14.836 1.00 83.69 81 LEU A C 1
ATOM 625 O O . LEU A 1 81 ? 14.067 -6.477 -14.613 1.00 83.69 81 LEU A O 1
ATOM 629 N N . PRO A 1 82 ? 14.976 -4.436 -14.889 1.00 81.19 82 PRO A N 1
ATOM 630 C CA . PRO A 1 82 ? 16.327 -4.873 -14.558 1.00 81.19 82 PRO A CA 1
ATOM 631 C C . PRO A 1 82 ? 16.412 -5.194 -13.061 1.00 81.19 82 PRO A C 1
ATOM 633 O O . PRO A 1 82 ? 15.972 -4.399 -12.235 1.00 81.19 82 PRO A O 1
ATOM 636 N N . GLY A 1 83 ? 16.970 -6.354 -12.708 1.00 83.94 83 GLY A N 1
ATOM 637 C CA . GLY A 1 83 ? 17.205 -6.713 -11.308 1.00 83.94 83 GLY A CA 1
ATOM 638 C C . GLY A 1 83 ? 18.150 -5.731 -10.608 1.00 83.94 83 GLY A C 1
ATOM 639 O O . GLY A 1 83 ? 18.945 -5.062 -11.262 1.00 83.94 83 GLY A O 1
ATOM 640 N N . GLU A 1 84 ? 18.057 -5.672 -9.280 1.00 85.81 84 GLU A N 1
ATOM 641 C CA . GLU A 1 84 ? 18.924 -4.874 -8.397 1.00 85.81 84 GLU A CA 1
ATOM 642 C C . GLU A 1 84 ? 18.831 -3.353 -8.616 1.00 85.81 84 GLU A C 1
ATOM 644 O O . GLU A 1 84 ? 19.685 -2.593 -8.162 1.00 85.81 84 GLU A O 1
ATOM 649 N N . VAL A 1 85 ? 17.768 -2.887 -9.278 1.00 88.94 85 VAL A N 1
ATOM 650 C CA . VAL A 1 85 ? 17.485 -1.459 -9.448 1.00 88.94 85 VAL A CA 1
ATOM 651 C C . VAL A 1 85 ? 16.427 -1.013 -8.434 1.00 88.94 85 VAL A C 1
ATOM 653 O O . VAL A 1 85 ? 15.328 -1.576 -8.425 1.00 88.94 85 VAL A O 1
ATOM 656 N N . PRO A 1 86 ? 16.707 0.005 -7.599 1.00 94.25 86 PRO A N 1
ATOM 657 C CA . PRO A 1 86 ? 15.713 0.559 -6.693 1.00 94.25 86 PRO A CA 1
ATOM 658 C C . PRO A 1 86 ? 14.665 1.365 -7.468 1.00 94.25 86 PRO A C 1
ATOM 660 O O . PRO A 1 86 ? 14.995 2.224 -8.288 1.00 94.25 86 PRO A O 1
ATOM 663 N N . ILE A 1 87 ? 13.393 1.127 -7.162 1.00 96.19 87 ILE A N 1
ATOM 664 C CA . ILE A 1 87 ? 12.246 1.882 -7.673 1.00 96.19 87 ILE A CA 1
ATOM 665 C C . ILE A 1 87 ? 11.384 2.420 -6.537 1.00 96.19 87 ILE A C 1
ATOM 667 O O . ILE A 1 87 ? 11.424 1.946 -5.399 1.00 96.19 87 ILE A O 1
ATOM 671 N N . VAL A 1 88 ? 10.542 3.393 -6.873 1.00 96.75 88 VAL A N 1
ATOM 672 C CA . VAL A 1 88 ? 9.493 3.904 -5.996 1.00 96.75 88 VAL A CA 1
ATOM 673 C C . VAL A 1 88 ? 8.189 3.162 -6.264 1.00 96.75 88 VAL A C 1
ATOM 675 O O . VAL A 1 88 ? 7.626 3.251 -7.352 1.00 96.75 88 VAL A O 1
ATOM 678 N N . VAL A 1 89 ? 7.651 2.501 -5.243 1.00 97.38 89 VAL A N 1
ATOM 679 C CA . VAL A 1 89 ? 6.299 1.937 -5.239 1.00 97.38 89 VAL A CA 1
ATOM 680 C C . VAL A 1 89 ? 5.361 2.897 -4.498 1.00 97.38 89 VAL A C 1
ATOM 682 O O . VAL A 1 89 ? 5.452 3.021 -3.273 1.00 97.38 89 VAL A O 1
ATOM 685 N N . PRO A 1 90 ? 4.455 3.596 -5.203 1.00 96.56 90 PRO A N 1
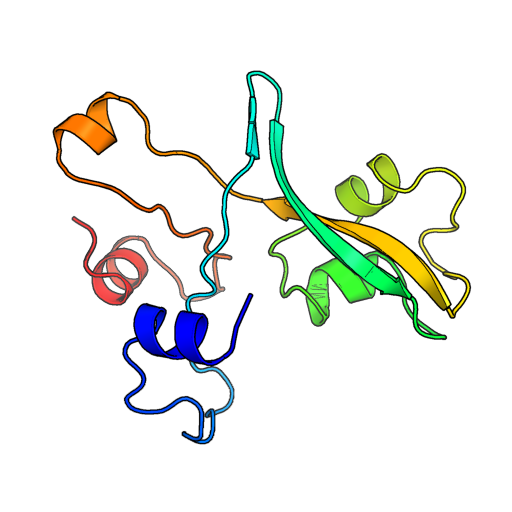ATOM 686 C CA . PRO A 1 90 ? 3.528 4.533 -4.583 1.00 96.56 90 PRO A CA 1
ATOM 687 C C . PRO A 1 90 ? 2.267 3.826 -4.091 1.00 96.56 90 PRO A C 1
ATOM 689 O O . PRO A 1 90 ? 1.436 3.404 -4.893 1.00 96.56 90 PRO A O 1
ATOM 692 N N . LEU A 1 91 ? 2.074 3.742 -2.781 1.00 97.19 91 LEU A N 1
ATOM 693 C CA . LEU A 1 91 ? 0.836 3.229 -2.196 1.00 97.19 91 LEU A CA 1
ATOM 694 C C . LEU A 1 91 ? -0.197 4.342 -2.066 1.00 97.19 91 LEU A C 1
ATOM 696 O O . LEU A 1 91 ? 0.116 5.429 -1.574 1.00 97.19 91 LEU A O 1
ATOM 700 N N . PHE A 1 92 ? -1.436 4.070 -2.474 1.00 96.69 92 PHE A N 1
ATOM 701 C CA . PHE A 1 92 ? -2.531 5.020 -2.310 1.00 96.69 92 PHE A CA 1
ATOM 702 C C . PHE A 1 92 ? -2.899 5.179 -0.835 1.00 96.69 92 PHE A C 1
ATOM 704 O O . PHE A 1 92 ? -3.065 4.208 -0.096 1.00 96.69 92 PHE A O 1
ATOM 711 N N . CYS A 1 93 ? -3.060 6.422 -0.397 1.00 96.69 93 CYS A N 1
ATOM 712 C CA . CYS A 1 93 ? -3.479 6.735 0.962 1.00 96.69 93 CYS A CA 1
ATOM 713 C C . CYS A 1 93 ? -4.301 8.022 0.987 1.00 96.69 93 CYS A C 1
ATOM 715 O O . CYS A 1 93 ? -4.540 8.654 -0.042 1.00 96.69 93 CYS A O 1
ATOM 717 N N . ARG A 1 94 ? -4.774 8.416 2.171 1.00 95.31 94 ARG A N 1
ATOM 718 C CA . ARG A 1 94 ? -5.450 9.699 2.372 1.00 95.31 94 ARG A CA 1
ATOM 719 C C . ARG A 1 94 ? -5.203 10.218 3.779 1.00 95.31 94 ARG A C 1
ATOM 721 O O . ARG A 1 94 ? -5.118 9.436 4.722 1.00 95.31 94 ARG A O 1
ATOM 728 N N . CYS A 1 95 ? -5.146 11.538 3.923 1.00 94.56 95 CYS A N 1
ATOM 729 C CA . CYS A 1 95 ? -5.125 12.180 5.231 1.00 94.56 95 CYS A CA 1
ATOM 730 C C . CYS A 1 95 ? -6.548 12.481 5.713 1.00 94.56 95 CYS A C 1
ATOM 732 O O . CYS A 1 95 ? -7.389 12.887 4.900 1.00 94.56 95 CYS A O 1
ATOM 734 N N . PRO A 1 96 ? -6.827 12.337 7.022 1.00 94.81 96 PRO A N 1
ATOM 735 C CA . PRO A 1 96 ? -8.077 12.800 7.603 1.00 94.81 96 PRO A CA 1
ATOM 736 C C . PRO A 1 96 ? -8.324 14.282 7.291 1.00 94.81 96 PRO A C 1
ATOM 738 O O . PRO A 1 96 ? -7.439 15.128 7.422 1.00 94.81 96 PRO A O 1
ATOM 741 N N . SER A 1 97 ? -9.548 14.607 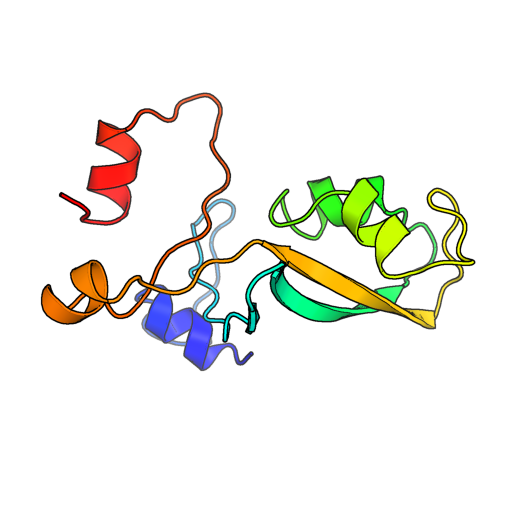6.889 1.00 94.19 97 SER A N 1
ATOM 742 C CA . SER A 1 97 ? -10.001 15.995 6.768 1.00 94.19 97 SER A CA 1
ATOM 743 C C . SER A 1 97 ? -10.106 16.669 8.140 1.00 94.19 97 SER A C 1
ATOM 745 O O . SER A 1 97 ? -10.252 15.999 9.163 1.00 94.19 97 SER A O 1
ATOM 747 N N . LYS A 1 98 ? -10.137 18.009 8.172 1.00 95.62 98 LYS A N 1
ATOM 748 C CA . LYS A 1 98 ? -10.367 18.775 9.414 1.00 95.62 98 LYS A CA 1
ATOM 749 C C . LYS A 1 98 ? -11.619 18.306 10.165 1.00 95.62 98 LYS A C 1
ATOM 751 O O . LYS A 1 98 ? -11.577 18.126 11.374 1.00 95.62 98 LYS A O 1
ATOM 756 N N . ASN A 1 99 ? -12.709 18.034 9.447 1.00 96.81 99 ASN A N 1
ATOM 757 C CA . ASN A 1 99 ? -13.952 17.555 10.055 1.00 96.81 99 ASN A CA 1
ATOM 758 C C . ASN A 1 99 ? -13.802 16.164 10.688 1.00 96.81 99 ASN A C 1
ATOM 760 O O . ASN A 1 99 ? -14.364 15.917 11.750 1.00 96.81 99 ASN A O 1
ATOM 764 N N . GLN A 1 100 ? -13.044 15.262 10.060 1.00 95.06 100 GLN A N 1
ATOM 765 C CA . GLN A 1 100 ? -12.760 13.935 10.615 1.00 95.06 100 GLN A CA 1
ATOM 766 C C . GLN A 1 100 ? -11.872 14.035 11.861 1.00 95.06 100 GLN A C 1
ATOM 768 O O . GLN A 1 100 ? -12.176 13.402 12.870 1.00 95.06 100 GLN A O 1
ATOM 773 N N . LEU A 1 101 ? -10.846 14.891 11.831 1.00 95.94 101 LEU A N 1
ATOM 774 C CA . LEU A 1 101 ? -9.990 15.160 12.991 1.00 95.94 101 LEU A CA 1
ATOM 775 C C . LEU A 1 101 ? -10.790 15.733 14.167 1.00 95.94 101 LEU A C 1
ATOM 777 O O . LEU A 1 101 ? -10.630 15.269 15.291 1.00 95.94 101 LEU A O 1
ATOM 781 N N . ASN A 1 102 ? -11.706 16.672 13.907 1.00 97.25 102 ASN A N 1
ATOM 782 C CA . ASN A 1 102 ? -12.596 17.239 14.927 1.00 97.25 102 ASN A CA 1
ATOM 783 C C . ASN A 1 102 ? -13.536 16.191 15.548 1.00 97.25 102 ASN A C 1
ATOM 785 O O . ASN A 1 102 ? -13.965 16.351 16.686 1.00 97.25 102 ASN A O 1
ATOM 789 N N . LYS A 1 103 ? -13.837 15.108 14.820 1.00 95.44 103 LYS A N 1
ATOM 790 C CA . LYS A 1 103 ? -14.581 13.940 15.319 1.00 95.44 103 LYS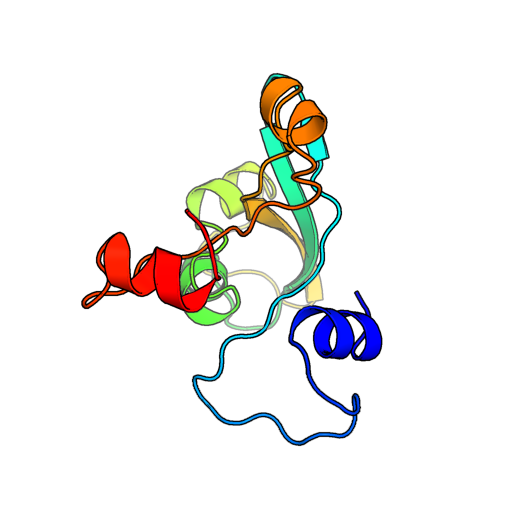 A CA 1
ATOM 791 C C . LYS A 1 103 ? -13.681 12.878 15.971 1.00 95.44 103 LYS A C 1
ATOM 793 O O . LYS A 1 103 ? -14.160 11.804 16.312 1.00 95.44 103 LYS A O 1
ATOM 798 N N . GLY A 1 104 ? -12.384 13.146 16.125 1.00 94.69 104 GLY A N 1
ATOM 799 C CA . GLY A 1 104 ? -11.422 12.231 16.743 1.00 94.69 104 GLY A CA 1
ATOM 800 C C . GLY A 1 104 ? -10.867 11.142 15.818 1.00 94.69 104 GLY A C 1
ATOM 801 O O . GLY A 1 104 ? -10.124 10.280 16.287 1.00 94.69 104 GLY A O 1
ATOM 802 N N . ILE A 1 105 ? -11.168 11.170 14.515 1.00 93.94 105 ILE A N 1
ATOM 803 C CA . ILE A 1 105 ? -10.639 10.200 13.544 1.00 93.94 105 ILE A CA 1
ATOM 804 C C . ILE A 1 105 ? -9.190 10.565 13.218 1.00 93.94 105 ILE A C 1
ATOM 806 O O . ILE A 1 105 ? -8.926 11.550 12.529 1.00 93.94 105 ILE A O 1
ATOM 810 N N . LYS A 1 106 ? -8.249 9.750 13.702 1.00 92.00 106 LYS A N 1
ATOM 811 C CA . LYS A 1 106 ? -6.799 9.974 13.545 1.00 92.00 106 LYS A CA 1
ATOM 812 C C . LYS A 1 106 ? -6.183 9.237 12.357 1.00 92.00 106 LYS A C 1
ATOM 814 O O . LYS A 1 106 ? -5.146 9.658 11.857 1.00 92.00 106 LYS A O 1
ATOM 819 N N . TYR A 1 107 ? -6.816 8.155 11.912 1.00 92.62 107 TYR A N 1
ATOM 820 C CA . TYR A 1 107 ? -6.290 7.257 10.887 1.00 92.62 107 TYR A CA 1
ATOM 821 C C . TYR A 1 107 ? -7.376 6.923 9.869 1.00 92.62 107 TYR A C 1
ATOM 823 O O . TYR A 1 107 ? -8.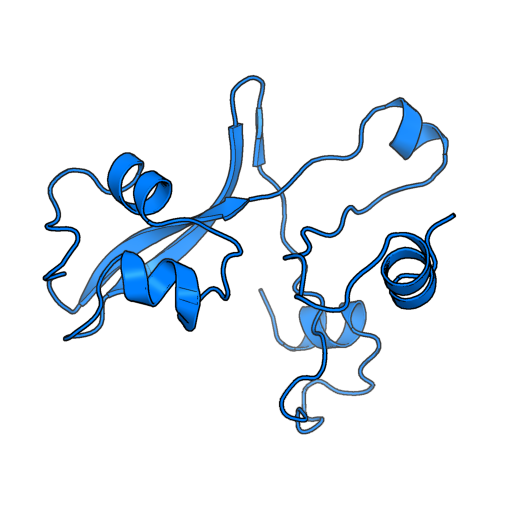558 6.881 10.209 1.00 92.62 107 TYR A O 1
ATOM 831 N N . LEU A 1 108 ? -6.961 6.680 8.628 1.00 95.19 108 LEU A N 1
ATOM 832 C CA . LEU A 1 108 ? -7.799 6.139 7.563 1.00 95.19 108 LEU A CA 1
ATOM 833 C C . LEU A 1 108 ? -7.166 4.838 7.069 1.00 95.19 108 LEU A C 1
ATOM 835 O O . LEU A 1 108 ? -5.942 4.713 7.062 1.00 95.19 108 LEU A O 1
ATOM 839 N N . ILE A 1 109 ? -8.000 3.888 6.652 1.00 95.25 109 ILE A N 1
ATOM 840 C CA . ILE A 1 109 ? -7.557 2.606 6.100 1.00 95.25 109 ILE A CA 1
ATOM 841 C C . ILE A 1 109 ? -7.750 2.657 4.584 1.00 95.25 109 ILE A C 1
ATOM 843 O O . ILE A 1 109 ? -8.864 2.877 4.109 1.00 95.25 109 ILE A O 1
ATOM 847 N N . THR A 1 110 ? -6.672 2.449 3.827 1.00 96.06 110 THR A N 1
ATOM 848 C CA . THR A 1 110 ? -6.779 2.098 2.407 1.00 96.06 110 THR A CA 1
ATOM 849 C C . THR A 1 110 ? -7.125 0.621 2.329 1.00 96.06 110 THR A C 1
ATOM 851 O O . THR A 1 110 ? -6.368 -0.215 2.817 1.00 96.06 110 THR A O 1
ATOM 854 N N . TYR A 1 111 ? -8.268 0.303 1.733 1.00 95.44 111 TYR A N 1
ATOM 855 C CA . TYR A 1 111 ? -8.760 -1.062 1.624 1.00 95.44 111 TYR A CA 1
ATOM 856 C C . TYR A 1 111 ? -9.101 -1.385 0.172 1.00 95.44 111 TYR A C 1
ATOM 858 O O . TYR A 1 111 ? -9.804 -0.620 -0.490 1.00 95.44 111 TYR A O 1
ATOM 866 N N . VAL A 1 112 ? -8.593 -2.517 -0.312 1.00 95.25 112 VAL A N 1
ATOM 867 C CA . VAL A 1 112 ? -8.895 -3.043 -1.644 1.00 95.25 112 VAL A CA 1
ATOM 868 C C . VAL A 1 112 ? -10.166 -3.876 -1.554 1.00 95.25 112 VAL A C 1
ATOM 870 O O . VAL A 1 112 ? -10.209 -4.873 -0.834 1.00 95.25 112 VAL A O 1
ATOM 873 N N . TRP A 1 113 ? -11.192 -3.452 -2.286 1.00 95.06 113 TRP A N 1
ATOM 874 C CA . TRP A 1 113 ? -12.497 -4.107 -2.320 1.00 95.06 113 TRP A CA 1
ATOM 875 C C . TRP A 1 113 ? -12.407 -5.534 -2.875 1.00 95.06 113 TRP A C 1
ATOM 877 O O . TRP A 1 113 ? -11.761 -5.765 -3.895 1.00 95.06 113 TRP A O 1
ATOM 887 N N . GLN A 1 114 ? -13.081 -6.474 -2.220 1.00 93.56 114 GLN A N 1
ATOM 888 C CA . GLN A 1 114 ? -13.129 -7.892 -2.571 1.00 93.56 114 GLN A CA 1
ATOM 889 C C . GLN A 1 114 ? -14.488 -8.268 -3.179 1.00 93.56 114 GLN A C 1
ATOM 891 O O . GLN A 1 114 ? -15.496 -7.602 -2.950 1.00 93.56 114 GLN A O 1
ATOM 896 N N . ASN A 1 115 ? -14.545 -9.380 -3.917 1.00 92.56 115 ASN A N 1
ATOM 897 C CA . ASN A 1 115 ? -15.745 -9.799 -4.662 1.00 92.56 115 ASN A CA 1
ATOM 898 C C . ASN A 1 115 ? -17.019 -9.954 -3.805 1.00 92.56 115 ASN A C 1
ATOM 900 O O . ASN A 1 115 ? -18.116 -9.770 -4.320 1.00 92.56 115 ASN A O 1
ATOM 904 N N . ASN A 1 116 ? -16.881 -10.272 -2.514 1.00 93.25 116 ASN A N 1
ATOM 905 C CA . ASN A 1 116 ? -18.005 -10.481 -1.591 1.00 93.25 116 ASN A CA 1
ATOM 906 C C . ASN A 1 116 ? -18.207 -9.319 -0.607 1.00 93.25 116 ASN A C 1
ATOM 908 O O . ASN A 1 116 ? -18.979 -9.444 0.347 1.00 93.25 116 ASN A O 1
ATOM 912 N N . ASP A 1 117 ? -17.500 -8.207 -0.800 1.00 96.19 117 ASP A N 1
ATOM 913 C CA . ASP A 1 117 ? -17.639 -7.058 0.079 1.00 96.19 117 ASP A CA 1
ATOM 914 C C . ASP A 1 117 ? -18.955 -6.319 -0.173 1.00 96.19 117 ASP A C 1
ATOM 916 O O . ASP A 1 117 ? -19.450 -6.182 -1.292 1.00 96.19 117 ASP A O 1
ATOM 920 N N . ASN A 1 118 ? -19.498 -5.782 0.912 1.00 96.88 118 ASN A N 1
ATOM 921 C CA . ASN A 1 118 ? -20.486 -4.719 0.888 1.00 96.88 118 ASN A CA 1
ATOM 922 C C . ASN A 1 118 ? -20.170 -3.736 2.018 1.00 96.88 118 ASN A C 1
ATOM 924 O O . ASN A 1 118 ? -19.383 -4.037 2.919 1.00 96.88 118 ASN A O 1
ATOM 928 N N . VAL A 1 119 ? -20.793 -2.557 1.977 1.00 95.81 119 VAL A N 1
ATOM 929 C CA . VAL A 1 119 ? -20.495 -1.484 2.936 1.00 95.81 119 VAL A CA 1
ATOM 930 C C . VAL A 1 119 ? -20.713 -1.950 4.375 1.00 95.81 119 VAL A C 1
ATOM 932 O O . VAL A 1 119 ? -19.866 -1.692 5.219 1.00 95.81 119 VAL A O 1
ATOM 935 N N . SER A 1 120 ? -21.790 -2.692 4.655 1.00 96.12 120 SER A N 1
ATOM 936 C CA . SER A 1 120 ? -22.075 -3.175 6.010 1.00 96.12 120 SER A CA 1
ATOM 937 C C . SER A 1 120 ? -21.004 -4.143 6.513 1.00 96.12 120 SER A C 1
ATOM 939 O O . SER A 1 120 ? -20.521 -3.966 7.626 1.00 96.12 120 SER A O 1
ATOM 941 N N . LEU A 1 121 ? -20.598 -5.127 5.704 1.00 95.31 121 LEU A N 1
ATOM 942 C CA . LEU A 1 121 ? -19.572 -6.104 6.083 1.00 95.31 121 LEU A CA 1
ATOM 943 C C . LEU A 1 121 ? -18.217 -5.434 6.330 1.00 95.31 121 LEU A C 1
ATOM 945 O O . LEU A 1 121 ? -17.558 -5.727 7.327 1.00 95.31 121 LEU A O 1
ATOM 949 N N . VAL A 1 122 ? -17.817 -4.508 5.456 1.00 95.50 122 VAL A N 1
ATOM 950 C CA . VAL A 1 122 ? -16.546 -3.784 5.585 1.00 95.50 122 VAL A CA 1
ATOM 951 C C . VAL A 1 122 ? -16.573 -2.846 6.796 1.00 95.50 122 VAL A C 1
ATOM 953 O O . VAL A 1 122 ? -15.615 -2.817 7.568 1.00 95.50 122 VAL A O 1
ATOM 956 N N . SER A 1 123 ? -17.678 -2.132 7.024 1.00 94.50 123 SER A N 1
ATOM 957 C CA . SER A 1 123 ? -17.852 -1.281 8.205 1.00 94.50 123 SER A CA 1
ATOM 958 C C . SER A 1 123 ? -17.784 -2.086 9.501 1.00 94.50 123 SER A C 1
ATOM 960 O O . SER A 1 123 ? -17.044 -1.709 10.406 1.00 94.50 123 SER A O 1
ATOM 962 N N . THR A 1 124 ? -18.462 -3.237 9.580 1.00 94.81 124 THR A N 1
ATOM 963 C CA . THR A 1 124 ? -18.378 -4.135 10.744 1.00 94.81 124 THR A CA 1
ATOM 964 C C . THR A 1 124 ? -16.959 -4.662 10.952 1.00 94.81 124 THR A C 1
ATOM 966 O O . THR A 1 124 ? -16.468 -4.648 12.078 1.00 94.81 124 THR A O 1
ATOM 969 N N . LYS A 1 125 ? -16.271 -5.068 9.877 1.00 92.12 125 LYS A N 1
ATOM 970 C CA . LYS A 1 125 ? -14.888 -5.572 9.920 1.00 92.12 125 LYS A CA 1
ATOM 971 C C . LYS A 1 125 ? -13.909 -4.577 10.549 1.00 92.12 125 LYS A C 1
ATOM 973 O O . LYS A 1 125 ? -12.990 -4.999 11.244 1.00 92.12 125 LYS A O 1
ATOM 978 N N . PHE A 1 126 ? -14.108 -3.279 10.321 1.00 92.12 126 PHE A N 1
ATOM 979 C CA . PHE A 1 126 ? -13.231 -2.219 10.832 1.00 92.12 126 PHE A CA 1
ATOM 980 C C . PHE A 1 126 ? -13.838 -1.385 11.970 1.00 92.12 126 PHE A C 1
ATOM 982 O O . PHE A 1 126 ? -13.218 -0.415 12.401 1.00 92.12 126 PHE A O 1
ATOM 989 N N . GLY A 1 127 ? -15.028 -1.739 12.463 1.00 90.62 127 GLY A N 1
ATOM 990 C CA . GLY A 1 127 ? -15.722 -0.980 13.508 1.00 90.62 127 GLY A CA 1
ATOM 991 C C . GLY A 1 127 ? -16.053 0.465 13.110 1.00 90.62 127 GLY A C 1
ATOM 992 O O . GLY A 1 127 ? -16.008 1.355 13.957 1.00 90.62 127 GLY A O 1
ATOM 993 N N . ALA A 1 128 ? -16.338 0.714 11.829 1.00 88.12 128 ALA A N 1
ATOM 994 C CA . ALA A 1 128 ? -16.719 2.028 11.312 1.00 88.12 128 ALA A CA 1
ATOM 995 C C . ALA A 1 128 ? -18.250 2.203 11.297 1.00 88.12 128 ALA A C 1
ATOM 997 O O . ALA A 1 128 ? -18.980 1.243 11.047 1.00 88.12 128 ALA A O 1
ATOM 998 N N . SER A 1 129 ? -18.727 3.430 11.544 1.00 73.75 129 SER A N 1
ATOM 999 C CA . SER A 1 129 ? -20.152 3.810 11.593 1.00 73.75 129 SER A CA 1
ATOM 1000 C C . SER A 1 129 ? -20.456 5.020 10.722 1.00 73.75 129 SER A C 1
ATOM 1002 O O . SER A 1 129 ? -19.702 6.015 10.867 1.00 73.75 129 SER A O 1
#

pLDDT: mean 93.22, std 4.15, range [73.75, 97.81]

InterPro domains:
  IPR052611 Plant receptor-like kinase with LysM domain-containing protein [PTHR45927] (2-129)
  IPR056561 NFP/LYK4/5, first LysM domain [PF23446] (2-34)
  IPR059143 NFP, second LysM domain [PF23457] (40-92)
  IPR059144 NFP, third LysM domain [PF23462] (107-129)

Solvent-accessible surface area (backbone atoms only — not comparable to full-atom values): 7935 Å² total; per-residue (Å²): 133,53,63,58,55,28,18,59,64,47,74,41,96,46,66,82,58,82,82,61,91,91,63,84,75,41,75,76,74,79,59,44,69,56,100,89,47,40,34,33,79,39,84,43,67,35,47,78,85,38,23,37,58,52,43,16,57,63,76,47,60,49,46,33,46,36,70,60,34,48,73,65,38,74,94,61,54,61,74,64,38,64,51,78,40,76,40,51,46,52,33,60,43,61,72,70,48,73,72,41,45,78,71,69,43,84,77,70,83,78,76,74,87,54,99,86,65,47,71,67,61,53,25,62,75,70,74,54,134

Mean predicted aligned error: 3.91 Å

Organism: NCBI:txid299725

Secondary structure (DSSP, 8-state):
--HHHHHHHTT-S-TTSPPPTT---------EE-SS-EEEEEEEEPPTT--HHHIIIIISTTSS-HHHHHHHSTTS-SSSPPTT-EEEEEEE--PPPHHHHHTT----------TT--HHHHHHHHT--

Sequence (129 aa):
ISPLSIARASNIKSEETKLIPGQVLLVPVTCGCTRNHNLVNISYDIKFGDSYFYLATTAYENLTNSKKLEDLNPGLSPFLLPGEVPIVVPLFCRCPSKNQLNKGIKYLITYVWQNNDNVSLVSTKFGAS